Protein AF-A0A2T6ZAW9-F1 (afdb_monomer_lite)

Radius of gyration: 18.94 Å; chains: 1; bounding box: 38×29×55 Å

Secondary structure (DSSP, 8-state):
-------------------PBPTTT--BSS-GGG--SPP--TTT-SSS-GGG----STT--PPTT---TTS----TT--

Sequence (79 aa):
LCLRGGNRVARLWMEHSPAKVCNNCLQLGHISTLCAFPPRCRLCRSNHSTRNHVCQALNCDYVAGEACEHTVRLCLLCE

pLDDT: mean 76.23, std 12.64, range [43.5, 90.25]

Organism: Tuber borchii (NCBI:txid42251)

Foldseek 3Di:
DDDPDDPDPDPPPDDPDPFDQALAQRDTDDHVVPDPDAGAAQFPRDRDHLQQDDDPDDPPPDDRNDHDPNGDRDDSVVD

Structure (mmCIF, N/CA/C/O backbone):
data_AF-A0A2T6ZAW9-F1
#
_entry.id   AF-A0A2T6ZAW9-F1
#
loop_
_atom_site.group_PDB
_atom_site.id
_atom_site.type_symbol
_atom_site.label_atom_id
_atom_site.label_alt_id
_atom_site.label_comp_id
_atom_site.label_asym_id
_atom_site.label_entity_id
_atom_site.label_seq_id
_atom_site.pdbx_PDB_ins_code
_atom_site.Cartn_x
_atom_site.Cartn_y
_atom_site.Cartn_z
_atom_site.occupancy
_atom_site.B_iso_or_equiv
_atom_site.auth_seq_id
_atom_site.auth_comp_id
_atom_site.auth_asym_id
_atom_site.auth_atom_id
_atom_site.pdbx_PDB_model_num
ATOM 1 N N . LEU A 1 1 ? 17.039 -21.847 -22.304 1.00 44.28 1 LEU A N 1
ATOM 2 C CA . LEU A 1 1 ? 17.625 -22.127 -23.634 1.00 44.28 1 LEU A CA 1
ATOM 3 C C . LEU A 1 1 ? 18.971 -21.421 -23.736 1.00 44.28 1 LEU A C 1
ATOM 5 O O . LEU A 1 1 ? 19.004 -20.202 -23.634 1.00 44.28 1 LEU A O 1
ATOM 9 N N . CYS A 1 2 ? 20.062 -22.169 -23.894 1.00 43.50 2 CYS A N 1
ATOM 10 C CA . CYS A 1 2 ? 21.396 -21.608 -24.114 1.00 43.50 2 CYS A CA 1
ATOM 11 C C . CYS A 1 2 ? 21.584 -21.315 -25.609 1.00 43.50 2 CYS A C 1
ATOM 13 O O . CYS A 1 2 ? 21.644 -22.248 -26.405 1.00 43.50 2 CYS A O 1
ATOM 15 N N . LEU A 1 3 ? 21.690 -20.041 -25.996 1.00 52.56 3 LEU A N 1
ATOM 16 C CA . LEU A 1 3 ? 21.984 -19.638 -27.375 1.00 52.56 3 LEU A CA 1
ATOM 17 C C . LEU A 1 3 ? 23.469 -19.276 -27.501 1.00 52.56 3 LEU A C 1
ATOM 19 O O . LEU A 1 3 ? 23.878 -18.126 -27.366 1.00 52.56 3 LEU A O 1
ATOM 23 N N . ARG A 1 4 ? 24.284 -20.305 -27.754 1.00 56.78 4 ARG A N 1
ATOM 24 C CA . ARG A 1 4 ? 25.627 -20.177 -28.333 1.00 56.78 4 ARG A CA 1
ATOM 25 C C . ARG A 1 4 ? 25.473 -19.594 -29.746 1.00 56.78 4 ARG A C 1
ATOM 27 O O . ARG A 1 4 ? 24.857 -20.240 -30.587 1.00 56.78 4 ARG A O 1
ATOM 34 N N . GLY A 1 5 ? 26.081 -18.441 -30.024 1.00 52.50 5 GLY A N 1
ATOM 35 C CA . GLY A 1 5 ? 26.460 -18.073 -31.395 1.00 52.50 5 GLY A CA 1
ATOM 36 C C . GLY A 1 5 ? 25.967 -16.721 -31.915 1.00 52.50 5 GLY A C 1
ATOM 37 O O . GLY A 1 5 ? 24.909 -16.623 -32.535 1.00 52.50 5 GLY A O 1
ATOM 38 N N . GLY A 1 6 ? 26.843 -15.718 -31.803 1.00 54.00 6 GLY A N 1
ATOM 39 C CA . GLY A 1 6 ? 26.870 -14.535 -32.665 1.00 54.00 6 GLY A CA 1
ATOM 40 C C . GLY A 1 6 ? 26.486 -13.233 -31.967 1.00 54.00 6 GLY A C 1
ATOM 41 O O . GLY A 1 6 ? 25.451 -13.165 -31.314 1.00 54.00 6 GLY A O 1
ATOM 42 N N . ASN A 1 7 ? 27.296 -12.187 -32.179 1.00 61.31 7 ASN A N 1
ATOM 43 C CA . ASN A 1 7 ? 27.014 -10.775 -31.869 1.00 61.31 7 ASN A CA 1
ATOM 44 C C . ASN A 1 7 ? 25.827 -10.247 -32.701 1.00 61.31 7 ASN A C 1
ATOM 46 O O . ASN A 1 7 ? 25.948 -9.291 -33.463 1.00 61.31 7 ASN A O 1
ATOM 50 N N . ARG A 1 8 ? 24.674 -10.908 -32.628 1.00 59.84 8 ARG A N 1
ATOM 51 C CA . ARG A 1 8 ? 23.439 -10.441 -33.245 1.00 59.84 8 ARG A CA 1
ATOM 52 C C . ARG A 1 8 ? 22.732 -9.608 -32.196 1.00 59.84 8 ARG A C 1
ATOM 54 O O . ARG A 1 8 ? 22.315 -10.132 -31.166 1.00 59.84 8 ARG A O 1
ATOM 61 N N . VAL A 1 9 ? 22.623 -8.309 -32.453 1.00 63.31 9 VAL A N 1
ATOM 62 C CA . VAL A 1 9 ? 21.847 -7.402 -31.609 1.00 63.31 9 VAL A CA 1
ATOM 63 C C . VAL A 1 9 ? 20.375 -7.756 -31.811 1.00 63.31 9 VAL A C 1
ATOM 65 O O . VAL A 1 9 ? 19.713 -7.257 -32.717 1.00 63.31 9 VAL A O 1
ATOM 68 N N . ALA A 1 10 ? 19.871 -8.702 -31.024 1.00 60.75 10 ALA A N 1
ATOM 69 C CA . ALA A 1 10 ? 18.451 -8.994 -30.989 1.00 60.75 10 ALA A CA 1
ATOM 70 C C . ALA A 1 10 ? 17.756 -7.827 -30.282 1.00 60.75 10 ALA A C 1
ATOM 72 O O . ALA A 1 10 ? 18.079 -7.500 -29.139 1.00 60.75 10 ALA A O 1
ATOM 73 N N . ARG A 1 11 ? 16.802 -7.186 -30.961 1.00 58.72 11 ARG A N 1
ATOM 74 C CA . ARG A 1 11 ? 15.902 -6.233 -30.315 1.00 58.72 11 ARG A CA 1
ATOM 75 C C . ARG A 1 11 ? 15.018 -7.035 -29.362 1.00 58.72 11 ARG A C 1
ATOM 77 O O . ARG A 1 11 ? 14.095 -7.716 -29.798 1.00 58.72 11 ARG A O 1
ATOM 84 N N . LEU A 1 12 ? 15.355 -7.011 -28.076 1.00 60.91 12 LEU A N 1
ATOM 85 C CA . LEU A 1 12 ? 14.517 -7.585 -27.032 1.00 60.91 12 LEU A CA 1
ATOM 86 C C . LEU A 1 12 ? 13.265 -6.718 -26.931 1.00 60.91 12 LEU A C 1
ATOM 88 O O . LEU A 1 12 ? 13.309 -5.596 -26.431 1.00 60.91 12 LEU A O 1
ATOM 92 N N . TRP A 1 13 ? 12.156 -7.232 -27.450 1.00 47.62 13 TRP A N 1
ATOM 93 C CA . TRP A 1 13 ? 10.842 -6.683 -27.166 1.00 47.62 13 TRP A CA 1
ATOM 94 C C . TRP A 1 13 ? 10.516 -7.046 -25.720 1.00 47.62 13 TRP A C 1
ATOM 96 O O . TRP A 1 13 ? 10.126 -8.173 -25.427 1.00 47.62 13 TRP A O 1
ATOM 106 N N . MET A 1 14 ? 10.751 -6.114 -24.799 1.00 58.66 14 MET A N 1
ATOM 107 C CA . MET A 1 14 ? 10.103 -6.182 -23.498 1.00 58.66 14 MET A CA 1
ATOM 108 C C . MET A 1 14 ? 8.659 -5.762 -23.729 1.00 58.66 14 MET A C 1
ATOM 110 O O . MET A 1 14 ? 8.404 -4.603 -24.054 1.00 58.66 14 MET A O 1
ATOM 114 N N . GLU A 1 15 ? 7.722 -6.704 -23.598 1.00 57.25 15 GLU A N 1
ATOM 115 C CA . GLU A 1 15 ? 6.331 -6.334 -23.356 1.00 57.25 15 GLU A CA 1
ATOM 116 C C . GLU A 1 15 ? 6.339 -5.281 -22.250 1.00 57.25 15 GLU A C 1
ATOM 118 O O . GLU A 1 15 ? 6.918 -5.497 -21.180 1.00 57.25 15 GLU A O 1
ATOM 123 N N . HIS A 1 16 ? 5.746 -4.122 -22.532 1.00 51.47 16 HIS A N 1
ATOM 124 C CA . HIS A 1 16 ? 5.489 -3.124 -21.511 1.00 51.47 16 HIS A CA 1
ATOM 125 C C . HIS A 1 16 ? 4.511 -3.759 -20.530 1.00 51.47 16 HIS A C 1
ATOM 127 O O . HIS A 1 16 ? 3.297 -3.700 -20.713 1.00 51.47 16 HIS A O 1
ATOM 133 N N . SER A 1 17 ? 5.046 -4.435 -19.513 1.00 57.62 17 SER A N 1
ATOM 134 C CA . SER A 1 17 ? 4.230 -4.972 -18.442 1.00 57.62 17 SER A CA 1
ATOM 135 C C . SER A 1 17 ? 3.450 -3.799 -17.853 1.00 57.62 17 SER A C 1
ATOM 137 O O . SER A 1 17 ? 4.067 -2.748 -17.624 1.00 57.62 17 SER A O 1
ATOM 139 N N . PRO A 1 18 ? 2.141 -3.947 -17.593 1.00 61.66 18 PRO A N 1
ATOM 140 C CA . PRO A 1 18 ? 1.369 -2.907 -16.930 1.00 61.66 18 PRO A CA 1
ATOM 141 C C . PRO A 1 18 ? 2.122 -2.439 -15.685 1.00 61.66 18 PRO A C 1
ATOM 143 O O . PRO A 1 18 ? 2.775 -3.254 -15.026 1.00 61.66 18 PRO A O 1
ATOM 146 N N . ALA A 1 19 ? 2.077 -1.131 -15.408 1.00 67.00 19 ALA A N 1
ATOM 147 C CA . ALA A 1 19 ? 2.813 -0.512 -14.313 1.00 67.00 19 ALA A CA 1
ATOM 148 C C . ALA A 1 19 ? 2.611 -1.332 -13.031 1.00 67.00 19 ALA A C 1
ATOM 150 O O . ALA A 1 19 ? 1.536 -1.347 -12.440 1.00 67.00 19 ALA A O 1
ATOM 151 N N . LYS A 1 20 ? 3.632 -2.098 -12.641 1.00 77.50 20 LYS A N 1
ATOM 152 C CA . LYS A 1 20 ? 3.526 -3.007 -11.505 1.00 77.50 20 LYS A CA 1
ATOM 153 C C . LYS A 1 20 ? 3.928 -2.258 -10.252 1.00 77.50 20 LYS A C 1
ATOM 155 O O . LYS A 1 20 ? 4.969 -1.603 -10.218 1.00 77.50 20 LYS A O 1
ATOM 160 N N . VAL A 1 21 ? 3.112 -2.397 -9.218 1.00 84.38 21 VAL A N 1
ATOM 161 C CA . VAL A 1 21 ? 3.447 -1.917 -7.882 1.00 84.38 21 VAL A CA 1
ATOM 162 C C . VAL A 1 21 ? 4.510 -2.836 -7.293 1.00 84.38 21 VAL A C 1
ATOM 164 O O . VAL A 1 21 ? 4.329 -4.053 -7.188 1.00 84.38 21 VAL A O 1
ATOM 167 N N . CYS A 1 22 ? 5.625 -2.252 -6.879 1.00 87.56 22 CYS A N 1
ATOM 168 C CA . CYS A 1 22 ? 6.664 -2.961 -6.166 1.00 87.56 22 CYS A CA 1
ATOM 169 C C . CYS A 1 22 ? 6.132 -3.446 -4.812 1.00 87.56 22 CYS A C 1
ATOM 171 O O . CYS A 1 22 ? 5.720 -2.659 -3.965 1.00 87.56 22 CYS A O 1
ATOM 173 N N . ASN A 1 23 ? 6.215 -4.752 -4.561 1.00 84.50 23 ASN A N 1
ATOM 174 C CA . ASN A 1 23 ? 5.780 -5.359 -3.304 1.00 84.50 23 ASN A CA 1
ATOM 175 C C . ASN A 1 23 ? 6.590 -4.916 -2.073 1.00 84.50 23 ASN A C 1
ATOM 177 O O . ASN A 1 23 ? 6.122 -5.171 -0.964 1.00 84.50 23 ASN A O 1
ATOM 181 N N . ASN A 1 24 ? 7.767 -4.309 -2.275 1.00 88.31 24 ASN A N 1
ATOM 182 C CA . ASN A 1 24 ? 8.679 -3.863 -1.225 1.00 88.31 24 ASN A CA 1
ATOM 183 C C . ASN A 1 24 ? 8.434 -2.393 -0.854 1.00 88.31 24 ASN A C 1
ATOM 185 O O . ASN A 1 24 ? 8.026 -2.105 0.263 1.00 88.31 24 ASN A O 1
ATOM 189 N N . CYS A 1 25 ? 8.627 -1.465 -1.793 1.00 89.00 25 CYS A N 1
ATOM 190 C CA . CYS A 1 25 ? 8.531 -0.024 -1.530 1.00 89.00 25 CYS A CA 1
ATOM 191 C C . CYS A 1 25 ? 7.191 0.606 -1.933 1.00 89.00 25 CYS A C 1
ATOM 193 O O . CYS A 1 25 ? 6.975 1.791 -1.682 1.00 89.00 25 CYS A O 1
ATOM 195 N N . LEU A 1 26 ? 6.297 -0.173 -2.552 1.00 87.12 26 LEU A N 1
ATOM 196 C CA . LEU A 1 26 ? 4.963 0.252 -2.981 1.00 87.12 26 LEU A CA 1
ATOM 197 C C . LEU A 1 26 ? 4.954 1.361 -4.045 1.00 87.12 26 LEU A C 1
ATOM 199 O O . LEU A 1 26 ? 3.944 2.043 -4.197 1.00 87.12 26 LEU A O 1
ATOM 203 N N . GLN A 1 27 ? 6.056 1.530 -4.782 1.00 85.06 27 GLN A N 1
ATOM 204 C CA . GLN A 1 27 ? 6.149 2.420 -5.942 1.00 85.06 27 GLN A CA 1
ATOM 205 C C . GLN A 1 27 ? 5.973 1.666 -7.261 1.00 85.06 27 GLN A C 1
ATOM 207 O O . GLN A 1 27 ? 6.175 0.453 -7.332 1.00 85.06 27 GLN A O 1
ATOM 212 N N . LEU A 1 28 ? 5.611 2.401 -8.308 1.00 85.00 28 LEU A N 1
ATOM 213 C CA . LEU A 1 28 ? 5.444 1.882 -9.662 1.00 85.00 28 LEU A CA 1
ATOM 214 C C . LEU A 1 28 ? 6.776 1.853 -10.426 1.00 85.00 28 LEU A C 1
ATOM 216 O O . LEU A 1 28 ? 7.724 2.566 -10.098 1.00 85.00 28 LEU A O 1
ATOM 220 N N . GLY A 1 29 ? 6.832 1.030 -11.473 1.00 79.94 29 GLY A N 1
ATOM 221 C CA . GLY A 1 29 ? 7.918 1.054 -12.462 1.00 79.94 29 GLY A CA 1
ATOM 222 C C . GLY A 1 29 ? 9.063 0.076 -12.206 1.00 79.94 29 GLY A C 1
ATOM 223 O O . GLY A 1 29 ? 10.004 0.034 -12.992 1.00 79.94 29 GLY A O 1
ATOM 224 N N . HIS A 1 30 ? 8.994 -0.740 -11.151 1.00 84.56 30 HIS A N 1
ATOM 225 C CA . HIS A 1 30 ? 9.981 -1.792 -10.916 1.00 84.56 30 HIS A CA 1
ATOM 226 C C . HIS A 1 30 ? 9.410 -2.983 -10.139 1.00 84.56 30 HIS A C 1
ATOM 228 O O . HIS A 1 30 ? 8.385 -2.905 -9.459 1.00 84.56 30 HIS A O 1
ATOM 234 N N . ILE A 1 31 ? 10.110 -4.112 -10.232 1.00 82.19 31 ILE A N 1
ATOM 235 C CA . ILE A 1 31 ? 9.815 -5.325 -9.467 1.00 82.19 31 ILE A CA 1
ATOM 236 C C . ILE A 1 31 ? 10.638 -5.367 -8.180 1.00 82.19 31 ILE A C 1
ATOM 238 O O . ILE A 1 31 ? 11.724 -4.801 -8.093 1.00 82.19 31 ILE A O 1
ATOM 242 N N . SER A 1 32 ? 10.144 -6.081 -7.171 1.00 82.06 32 SER A N 1
ATOM 243 C CA . SER A 1 32 ? 10.755 -6.099 -5.834 1.00 82.06 32 SER A CA 1
ATOM 244 C C . SER A 1 32 ? 12.161 -6.673 -5.783 1.00 82.06 32 SER A C 1
ATOM 246 O O . SER A 1 32 ? 12.928 -6.282 -4.916 1.00 82.06 32 SER A O 1
ATOM 248 N N . THR A 1 33 ? 12.514 -7.547 -6.721 1.00 81.25 33 THR A N 1
ATOM 249 C CA . THR A 1 33 ? 13.872 -8.092 -6.843 1.00 81.25 33 THR A CA 1
ATOM 250 C C . THR A 1 33 ? 14.898 -7.050 -7.294 1.00 81.25 33 THR A C 1
ATOM 252 O O . THR A 1 33 ? 16.081 -7.240 -7.051 1.00 81.25 33 THR A O 1
ATOM 255 N N . LEU A 1 34 ? 14.461 -5.951 -7.921 1.00 82.25 34 LEU A N 1
ATOM 256 C CA . LEU A 1 34 ? 15.304 -4.834 -8.372 1.00 82.25 34 LEU A CA 1
ATOM 257 C C . LEU A 1 34 ? 15.117 -3.575 -7.506 1.00 82.25 34 LEU A C 1
ATOM 259 O O . LEU A 1 34 ? 15.578 -2.493 -7.860 1.00 82.25 34 LEU A O 1
ATOM 263 N N . CYS A 1 35 ? 14.397 -3.687 -6.389 1.00 86.75 35 CYS A N 1
ATOM 264 C CA . CYS A 1 35 ? 14.076 -2.553 -5.534 1.00 86.75 35 CYS A CA 1
ATOM 265 C C . CYS A 1 35 ? 15.256 -2.196 -4.623 1.00 86.75 35 CYS A C 1
ATOM 267 O O . CYS A 1 35 ? 15.605 -2.978 -3.743 1.00 86.75 35 CYS A O 1
ATOM 269 N N . ALA A 1 36 ? 15.798 -0.985 -4.768 1.00 87.62 36 ALA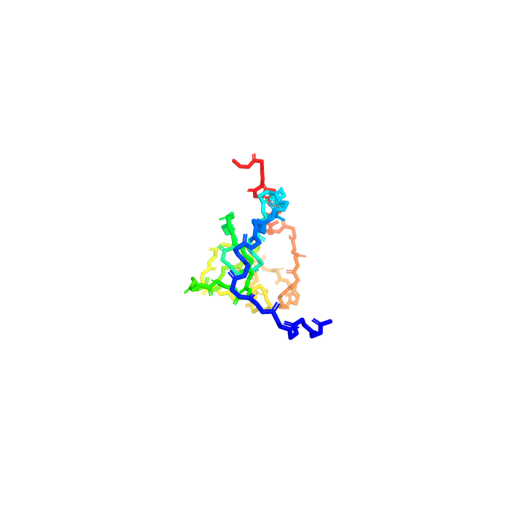 A N 1
ATOM 270 C CA . ALA A 1 36 ? 16.820 -0.434 -3.869 1.00 87.62 36 ALA A CA 1
ATOM 271 C C . ALA A 1 36 ? 16.236 0.346 -2.672 1.00 87.62 36 ALA A C 1
ATOM 273 O O . ALA A 1 36 ? 16.959 0.735 -1.759 1.00 87.62 36 ALA A O 1
ATOM 274 N N . PHE A 1 37 ? 14.925 0.600 -2.676 1.00 87.81 37 PHE A N 1
ATOM 275 C CA . PHE A 1 37 ? 14.246 1.371 -1.636 1.00 87.81 37 PHE A CA 1
ATOM 276 C C . PHE A 1 37 ? 13.940 0.530 -0.385 1.00 87.81 37 PHE A C 1
ATOM 278 O O . PHE A 1 37 ? 13.738 -0.686 -0.500 1.00 87.81 37 PHE A O 1
ATOM 285 N N . PRO A 1 38 ? 13.845 1.164 0.801 1.00 89.12 38 PRO A N 1
ATOM 286 C CA . PRO A 1 38 ? 13.452 0.479 2.026 1.00 89.12 38 PRO A CA 1
ATOM 287 C C . PRO A 1 38 ? 12.028 -0.102 1.931 1.00 89.12 38 PRO A C 1
ATOM 289 O O . PRO A 1 38 ? 11.192 0.412 1.175 1.00 89.12 38 PRO A O 1
ATOM 292 N N . PRO A 1 39 ? 11.729 -1.162 2.707 1.00 90.25 39 PRO A N 1
ATOM 293 C CA . PRO A 1 39 ? 10.396 -1.742 2.758 1.00 90.25 39 PRO A CA 1
ATOM 294 C C . PRO A 1 39 ? 9.387 -0.736 3.310 1.00 90.25 39 PRO A 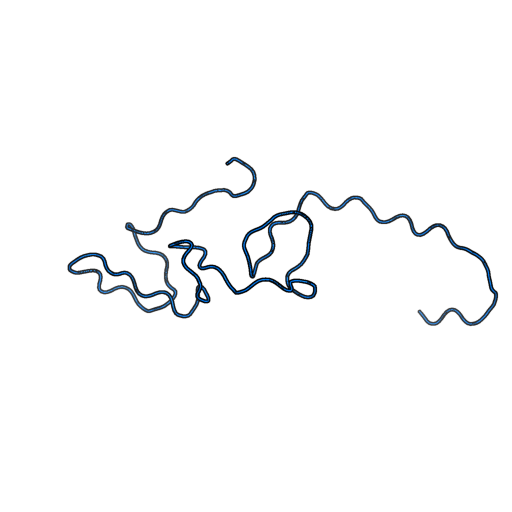C 1
ATOM 296 O O . PRO A 1 39 ? 9.637 -0.071 4.318 1.00 90.25 39 PRO A O 1
ATOM 299 N N . ARG A 1 40 ? 8.220 -0.669 2.672 1.00 90.00 40 ARG A N 1
ATOM 300 C CA . ARG A 1 40 ? 7.067 0.090 3.149 1.00 90.00 40 ARG A CA 1
ATOM 301 C C . ARG A 1 40 ? 5.921 -0.848 3.476 1.00 90.00 40 ARG A C 1
ATOM 303 O O . ARG A 1 40 ? 5.604 -1.778 2.729 1.00 90.00 40 ARG A O 1
ATOM 310 N N . CYS A 1 41 ? 5.267 -0.565 4.591 1.00 88.19 41 CYS A N 1
ATOM 311 C CA . CYS A 1 41 ? 4.132 -1.345 5.036 1.00 88.19 41 CYS A CA 1
ATOM 312 C C . CYS A 1 41 ? 2.922 -1.049 4.146 1.00 88.19 41 CYS A C 1
ATOM 314 O O . CYS A 1 41 ? 2.588 0.111 3.904 1.00 88.19 41 CYS A O 1
ATOM 316 N N . ARG A 1 42 ? 2.235 -2.092 3.672 1.00 85.31 42 ARG A N 1
ATOM 317 C CA . ARG A 1 42 ? 1.010 -1.938 2.867 1.00 85.31 42 ARG A CA 1
ATOM 318 C C . ARG A 1 42 ? -0.168 -1.399 3.661 1.00 85.31 42 ARG A C 1
ATOM 320 O O . ARG A 1 42 ? -1.085 -0.863 3.059 1.00 85.31 42 ARG A O 1
ATOM 327 N N . LEU A 1 43 ? -0.127 -1.572 4.977 1.00 85.62 43 LEU A N 1
ATOM 328 C CA . LEU A 1 43 ? -1.233 -1.285 5.882 1.00 85.62 43 LEU A CA 1
ATOM 329 C C . LEU A 1 43 ? -1.148 0.134 6.455 1.00 85.62 43 LEU A C 1
ATOM 331 O O . LEU A 1 43 ? -2.154 0.829 6.510 1.00 85.62 43 LEU A O 1
ATOM 335 N N . CYS A 1 44 ? 0.056 0.587 6.830 1.00 85.06 44 CYS A N 1
ATOM 336 C CA . CYS A 1 44 ? 0.266 1.900 7.457 1.00 85.06 44 CYS A CA 1
ATOM 337 C C . CYS A 1 44 ? 1.299 2.798 6.755 1.00 85.06 44 CYS A C 1
ATOM 339 O O . CYS A 1 44 ? 1.598 3.883 7.242 1.00 85.06 44 CYS A O 1
ATOM 341 N N . ARG A 1 45 ? 1.886 2.357 5.629 1.00 83.44 45 ARG A N 1
ATOM 342 C CA . ARG A 1 45 ? 2.824 3.128 4.775 1.00 83.44 45 ARG A CA 1
ATOM 343 C C . ARG A 1 45 ? 4.141 3.564 5.431 1.00 83.44 45 ARG A C 1
ATOM 345 O O . ARG A 1 45 ? 4.974 4.196 4.773 1.00 83.44 45 ARG A O 1
ATOM 352 N N . SER A 1 46 ? 4.361 3.179 6.684 1.00 86.25 46 SER A N 1
ATOM 353 C CA . SER A 1 46 ? 5.599 3.406 7.426 1.00 86.25 46 SER A CA 1
ATOM 354 C C . SER A 1 46 ? 6.746 2.531 6.904 1.00 86.25 46 SER A C 1
ATOM 356 O O . SER A 1 46 ? 6.530 1.561 6.171 1.00 86.25 46 SER A O 1
ATOM 358 N N . ASN A 1 47 ? 7.973 2.860 7.311 1.00 88.31 47 ASN A N 1
ATOM 359 C CA . ASN A 1 47 ? 9.208 2.203 6.872 1.00 88.31 47 ASN A CA 1
ATOM 360 C C . ASN A 1 47 ? 9.445 0.863 7.596 1.00 88.31 47 ASN A C 1
ATOM 362 O O . ASN A 1 47 ? 10.390 0.720 8.367 1.00 88.31 47 ASN A O 1
ATOM 366 N N . HIS A 1 48 ? 8.560 -0.111 7.392 1.00 88.69 48 HIS A N 1
ATOM 367 C CA . HIS A 1 48 ? 8.741 -1.487 7.855 1.00 88.69 48 HIS A CA 1
ATOM 368 C C . HIS A 1 48 ? 8.071 -2.489 6.911 1.00 88.69 48 HIS A C 1
ATOM 370 O O . HIS A 1 48 ? 7.210 -2.144 6.102 1.00 88.69 48 HIS A O 1
ATOM 376 N N . SER A 1 49 ? 8.462 -3.761 7.018 1.00 87.12 49 SER A N 1
ATOM 377 C CA . SER A 1 49 ? 7.817 -4.851 6.280 1.00 87.12 49 SER A CA 1
ATOM 378 C C . SER A 1 49 ? 6.401 -5.088 6.793 1.00 87.12 49 SER A C 1
ATOM 380 O O . SER A 1 49 ? 6.182 -5.117 7.998 1.00 87.12 49 SER A O 1
ATOM 382 N N . THR A 1 50 ? 5.461 -5.368 5.888 1.00 86.69 50 THR A N 1
ATOM 383 C CA . THR A 1 50 ? 4.054 -5.633 6.247 1.00 86.69 50 THR A CA 1
ATOM 384 C C . THR A 1 50 ? 3.914 -6.774 7.262 1.00 86.69 50 THR A C 1
ATOM 386 O O . THR A 1 50 ? 3.023 -6.724 8.090 1.00 86.6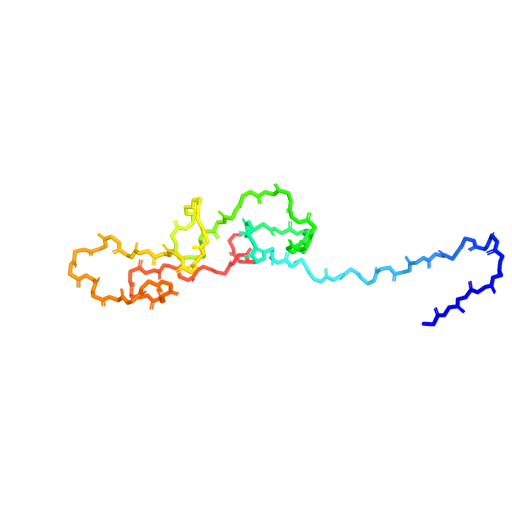9 50 THR A O 1
ATOM 389 N N . ARG A 1 51 ? 4.831 -7.752 7.273 1.00 85.88 51 ARG A N 1
ATOM 390 C CA . ARG A 1 51 ? 4.827 -8.861 8.249 1.00 85.88 51 ARG A CA 1
ATOM 391 C C . ARG A 1 51 ? 5.034 -8.419 9.699 1.00 85.88 51 ARG A C 1
ATOM 393 O O . ARG A 1 51 ? 4.570 -9.092 10.603 1.00 85.88 51 ARG A O 1
ATOM 400 N N . ASN A 1 52 ? 5.723 -7.300 9.905 1.00 86.56 52 ASN A N 1
ATOM 401 C CA . ASN A 1 52 ? 6.018 -6.761 11.232 1.00 86.56 52 ASN A CA 1
ATOM 402 C C . ASN A 1 52 ? 5.039 -5.642 11.607 1.00 86.56 52 ASN A C 1
ATOM 404 O O . ASN A 1 52 ? 5.308 -4.869 12.524 1.00 86.56 52 ASN A O 1
ATOM 408 N N . HIS A 1 53 ? 3.948 -5.494 10.853 1.00 86.44 53 HIS A N 1
ATOM 409 C CA . HIS A 1 53 ? 2.952 -4.483 11.145 1.00 86.44 53 HIS A CA 1
ATOM 410 C C . HIS A 1 53 ? 2.235 -4.829 12.446 1.00 86.44 53 HIS A C 1
ATOM 412 O O . HIS A 1 53 ? 1.638 -5.895 12.552 1.00 86.44 53 HIS A O 1
ATOM 418 N N . VAL A 1 54 ? 2.269 -3.905 13.399 1.00 86.56 54 VAL A N 1
ATOM 419 C CA . VAL A 1 54 ? 1.457 -3.953 14.612 1.00 86.56 54 VAL A CA 1
ATOM 420 C C . VAL A 1 54 ? 0.523 -2.757 14.562 1.00 86.56 54 VAL A C 1
ATOM 422 O O . VAL A 1 54 ? 0.973 -1.619 14.391 1.00 86.56 54 VAL A O 1
ATOM 425 N N . CYS A 1 55 ? -0.777 -3.016 14.663 1.00 85.12 55 CYS A N 1
ATOM 426 C CA . CYS A 1 55 ? -1.759 -1.948 14.690 1.00 85.12 55 CYS A CA 1
ATOM 427 C C . CYS A 1 55 ? -1.667 -1.214 16.034 1.00 85.12 55 CYS A C 1
ATOM 429 O O . CYS A 1 55 ? -1.739 -1.836 17.087 1.00 85.12 55 CYS A O 1
ATOM 431 N N . GLN A 1 56 ? -1.502 0.110 15.999 1.00 82.38 56 GLN A N 1
ATOM 432 C CA . GLN A 1 56 ? -1.430 0.952 17.203 1.00 82.38 56 GLN A CA 1
ATOM 433 C C . GLN A 1 56 ? -2.802 1.477 17.656 1.00 82.38 56 GLN A C 1
ATOM 435 O O . GLN A 1 56 ? -2.872 2.301 18.565 1.00 82.38 56 GLN A O 1
ATOM 440 N N . ALA A 1 57 ? -3.891 1.051 17.010 1.00 81.81 57 ALA A N 1
ATOM 441 C CA . ALA A 1 57 ? -5.231 1.438 17.429 1.00 81.81 57 ALA A CA 1
ATOM 442 C C . ALA A 1 57 ? -5.544 0.872 18.825 1.00 81.81 57 ALA A C 1
ATOM 444 O O . ALA A 1 57 ? -5.143 -0.243 19.164 1.00 81.81 57 ALA A O 1
ATOM 445 N N . LEU A 1 58 ? -6.251 1.661 19.636 1.00 79.62 58 LEU A N 1
ATOM 446 C CA . LEU A 1 58 ? -6.636 1.282 20.992 1.00 79.62 58 LEU A CA 1
ATOM 447 C C . LEU A 1 58 ? -7.499 0.006 20.946 1.00 79.62 58 LEU A C 1
ATOM 449 O O . LEU A 1 58 ? -8.482 -0.028 20.211 1.00 79.62 58 LEU A O 1
ATOM 453 N N . ASN A 1 59 ? -7.141 -1.017 21.729 1.00 79.00 59 ASN A N 1
ATOM 454 C CA . ASN A 1 59 ? -7.811 -2.330 21.776 1.00 79.00 59 ASN A CA 1
ATOM 455 C C . ASN A 1 59 ? -7.805 -3.121 20.452 1.00 79.00 59 ASN A C 1
ATOM 457 O O . ASN A 1 59 ? -8.725 -3.889 20.178 1.00 79.00 59 ASN A O 1
ATOM 461 N N . CYS A 1 60 ? -6.785 -2.944 19.611 1.00 79.62 60 CYS A N 1
ATOM 462 C CA . CYS A 1 60 ? -6.628 -3.765 18.415 1.00 79.62 60 CYS A CA 1
ATOM 463 C C . CYS A 1 60 ? -5.831 -5.040 18.733 1.00 79.62 60 CYS A C 1
ATOM 465 O O . CYS A 1 60 ? -4.604 -5.039 18.675 1.00 79.62 60 CYS A O 1
ATOM 467 N N . ASP A 1 61 ? -6.535 -6.134 19.026 1.00 77.31 61 ASP A N 1
ATOM 468 C CA . ASP A 1 61 ? -5.940 -7.440 19.368 1.00 77.31 61 ASP A CA 1
ATOM 469 C C . ASP A 1 61 ? -5.507 -8.269 18.136 1.00 77.31 61 ASP A C 1
ATOM 471 O O . ASP A 1 61 ? -5.314 -9.484 18.215 1.00 77.31 61 ASP A O 1
ATOM 475 N N . TYR A 1 62 ? -5.368 -7.634 16.967 1.00 80.38 62 TYR A N 1
ATOM 476 C CA . TYR A 1 6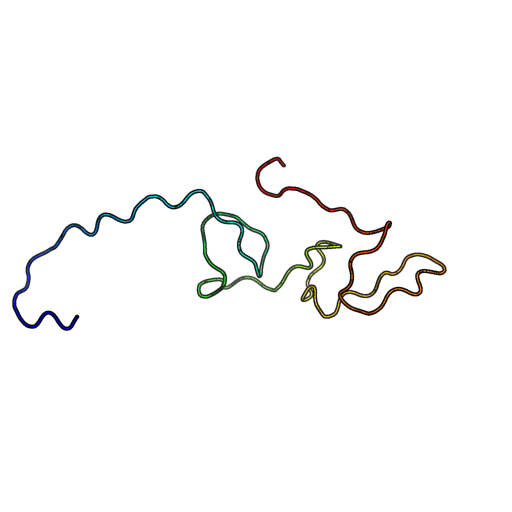2 ? -4.974 -8.324 15.738 1.00 80.38 62 TYR A CA 1
ATOM 477 C C . TYR A 1 62 ? -3.508 -8.763 15.763 1.00 80.38 62 TYR A C 1
ATOM 479 O O . TYR A 1 62 ? -2.616 -8.052 16.234 1.00 80.38 62 TYR A O 1
ATOM 487 N N . VAL A 1 63 ? -3.256 -9.939 15.187 1.00 79.62 63 VAL A N 1
ATOM 488 C CA . VAL A 1 63 ? -1.916 -10.523 15.093 1.00 79.62 63 VAL A CA 1
ATOM 489 C C . VAL A 1 63 ? -1.037 -9.694 14.155 1.00 79.62 63 VAL A C 1
ATOM 491 O O . VAL A 1 63 ? -1.497 -9.133 13.157 1.00 79.62 63 VAL A O 1
ATOM 494 N N . ALA A 1 64 ? 0.259 -9.627 14.470 1.00 81.12 64 ALA A N 1
ATOM 495 C CA . ALA A 1 64 ? 1.228 -8.912 13.653 1.00 81.12 64 ALA A CA 1
ATOM 496 C C . ALA A 1 64 ? 1.191 -9.381 12.187 1.00 81.12 64 ALA A C 1
ATOM 498 O O . ALA A 1 64 ? 1.277 -10.572 11.886 1.00 81.12 64 ALA A O 1
ATOM 499 N N . GLY A 1 65 ? 1.086 -8.419 11.272 1.00 77.19 65 GLY A N 1
ATOM 500 C CA . GLY A 1 65 ? 1.036 -8.657 9.832 1.00 77.19 65 GLY A CA 1
ATOM 501 C C . GLY A 1 65 ? -0.343 -8.955 9.249 1.00 77.19 65 GLY A C 1
ATOM 502 O O . GLY A 1 65 ? -0.447 -9.066 8.023 1.00 77.19 65 GLY A O 1
ATOM 503 N N . GLU A 1 66 ? -1.389 -9.021 10.070 1.00 80.44 66 GLU A N 1
ATOM 504 C CA . GLU A 1 66 ? -2.762 -9.089 9.580 1.00 80.44 66 GLU A CA 1
ATOM 505 C C . GLU A 1 66 ? -3.346 -7.701 9.300 1.00 80.44 66 GLU A C 1
ATOM 507 O O . GLU A 1 66 ? -2.981 -6.693 9.908 1.00 80.44 66 GLU A O 1
ATOM 512 N N . ALA A 1 67 ? -4.251 -7.653 8.323 1.00 81.44 67 ALA A N 1
ATOM 513 C CA . ALA A 1 67 ? -5.042 -6.464 8.053 1.00 81.44 67 ALA A CA 1
ATOM 514 C C . ALA A 1 67 ? -6.220 -6.421 9.032 1.00 81.44 67 ALA A C 1
ATOM 516 O O . ALA A 1 67 ? -6.944 -7.405 9.161 1.00 81.44 67 ALA A O 1
ATOM 517 N N . CYS A 1 68 ? -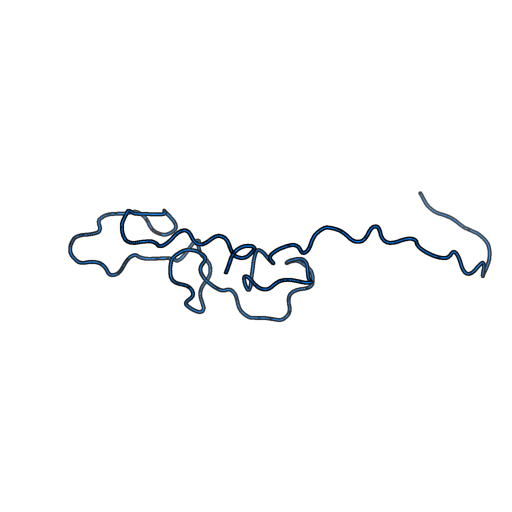6.434 -5.275 9.670 1.00 83.69 68 CYS A N 1
ATOM 518 C CA . CYS A 1 68 ? -7.595 -5.024 10.521 1.00 83.69 68 CYS A CA 1
ATOM 519 C C . CYS A 1 68 ? -8.440 -3.871 9.961 1.00 83.69 68 CYS A C 1
ATOM 521 O O . CYS A 1 68 ? -8.057 -3.218 8.987 1.00 83.69 68 CYS A O 1
ATOM 523 N N . GLU A 1 69 ? -9.577 -3.590 10.593 1.00 84.00 69 GLU A N 1
ATOM 524 C CA . GLU A 1 69 ? -10.487 -2.496 10.214 1.00 84.00 69 GLU A CA 1
ATOM 525 C C . GLU A 1 69 ? -9.828 -1.105 10.218 1.00 84.00 69 GLU A C 1
ATOM 527 O O . GLU A 1 69 ? -10.226 -0.220 9.466 1.00 84.00 69 GLU A O 1
ATOM 532 N N . HIS A 1 70 ? -8.761 -0.931 11.000 1.00 80.75 70 HIS A N 1
ATOM 533 C CA . HIS A 1 70 ? -7.989 0.309 11.081 1.00 80.75 70 HIS A CA 1
ATOM 534 C C . HIS A 1 70 ? -6.953 0.461 9.956 1.00 80.75 70 HIS A C 1
ATOM 536 O O . HIS A 1 70 ? -6.299 1.498 9.847 1.00 80.75 70 HIS A O 1
ATOM 542 N N . THR A 1 71 ? -6.750 -0.575 9.138 1.00 80.81 71 THR A N 1
ATOM 543 C CA . THR A 1 71 ? -5.784 -0.537 8.035 1.00 80.81 71 THR A CA 1
ATOM 544 C C . THR A 1 71 ? -6.459 -0.083 6.751 1.00 80.81 71 THR A C 1
ATOM 546 O O . THR A 1 71 ? -7.488 -0.616 6.339 1.00 80.81 71 THR A O 1
ATOM 549 N N . VAL A 1 72 ? -5.864 0.900 6.079 1.00 74.19 72 VAL A N 1
ATOM 550 C CA . VAL A 1 72 ? -6.427 1.433 4.838 1.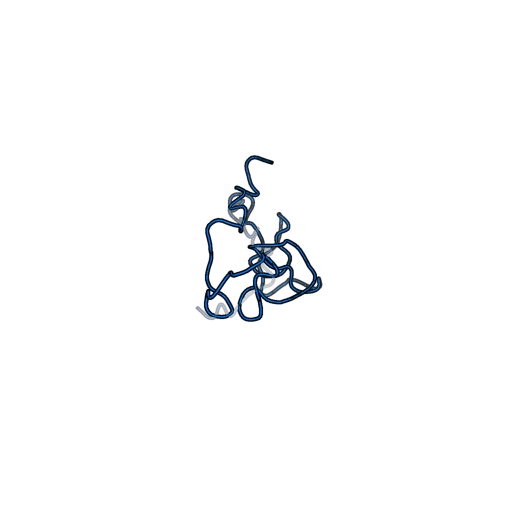00 74.19 72 VAL A CA 1
ATOM 551 C C . VAL A 1 72 ? -5.910 0.608 3.661 1.00 74.19 72 VAL A C 1
ATOM 553 O O . VAL A 1 72 ? -4.724 0.637 3.332 1.00 74.19 72 VAL A O 1
ATOM 556 N N . ARG A 1 73 ? -6.804 -0.125 2.987 1.00 70.38 73 ARG A N 1
ATOM 557 C CA . ARG A 1 73 ? -6.493 -0.788 1.711 1.00 70.38 73 ARG A CA 1
ATOM 558 C C . ARG A 1 73 ? -6.671 0.198 0.560 1.00 70.38 73 ARG A C 1
ATOM 560 O O . ARG A 1 73 ? -7.757 0.320 0.008 1.00 70.38 73 ARG A O 1
ATOM 567 N N . LEU A 1 74 ? -5.590 0.872 0.182 1.00 72.94 74 LEU A N 1
ATOM 568 C CA . LEU A 1 74 ? -5.552 1.732 -1.003 1.00 72.94 74 LEU A CA 1
ATOM 569 C C . LEU A 1 74 ? -5.096 0.959 -2.241 1.00 72.94 74 LEU A C 1
ATOM 571 O O . LEU A 1 74 ? -4.164 0.148 -2.191 1.00 72.94 74 LEU A O 1
ATOM 575 N N . CYS A 1 75 ? -5.750 1.229 -3.370 1.00 79.00 75 CYS A N 1
ATOM 576 C CA . CYS A 1 75 ? -5.283 0.773 -4.669 1.00 79.00 75 CYS A CA 1
ATOM 577 C C . CYS A 1 75 ? -4.225 1.752 -5.183 1.00 79.00 75 CYS A C 1
ATOM 579 O O . CYS A 1 75 ? -4.550 2.839 -5.640 1.00 79.00 75 CYS A O 1
ATOM 581 N N . LEU A 1 76 ? -2.959 1.338 -5.163 1.00 76.94 76 LEU A N 1
ATOM 582 C CA . LEU A 1 76 ? -1.811 2.158 -5.585 1.00 76.94 76 LEU A CA 1
ATOM 583 C C . LEU A 1 76 ? -1.770 2.469 -7.092 1.00 76.94 76 LEU A C 1
ATOM 585 O O . LEU A 1 76 ? -0.853 3.134 -7.559 1.00 76.94 76 LEU A O 1
ATOM 589 N N . LEU A 1 77 ? -2.726 1.939 -7.856 1.00 75.19 77 LEU A N 1
ATOM 590 C CA . LEU A 1 77 ? -2.932 2.238 -9.274 1.00 75.19 77 LEU A CA 1
ATOM 591 C C . LEU A 1 77 ? -4.057 3.258 -9.505 1.00 75.19 77 LEU A C 1
ATOM 593 O O . LEU A 1 77 ? -4.257 3.674 -10.641 1.00 75.19 77 LEU A O 1
ATOM 597 N N . CYS A 1 78 ? -4.807 3.611 -8.459 1.00 70.00 78 CYS A N 1
ATOM 598 C CA . CYS A 1 78 ? -5.949 4.524 -8.517 1.00 70.00 78 CYS A CA 1
ATOM 599 C C . CYS A 1 78 ? -5.777 5.755 -7.610 1.00 70.00 78 CYS A C 1
ATOM 601 O O . CYS A 1 78 ? -6.724 6.531 -7.501 1.00 70.00 78 CYS A O 1
ATOM 603 N N . GLU A 1 79 ? -4.628 5.891 -6.932 1.00 57.47 79 GLU A N 1
ATOM 604 C CA . GLU A 1 79 ? -4.239 7.110 -6.200 1.00 57.47 79 GLU A CA 1
ATOM 605 C C . GLU A 1 79 ? -3.810 8.231 -7.154 1.00 57.47 79 GLU A C 1
ATOM 607 O O . GLU A 1 79 ? -3.160 7.919 -8.181 1.00 57.47 79 GLU A O 1
#